Protein AF-A0AAJ6YP68-F1 (afdb_monomer_lite)

Radius of gyration: 29.06 Å; chains: 1; bounding box: 55×63×86 Å

pLDDT: mean 72.39, std 21.54, range [38.94, 98.69]

Foldseek 3Di:
DDDDDPPDDDDDDDPPPPPPPPPDDPPPDDDDDDADPVLVVLLVVVCVVPLDDDPVRLVVSCVVRVHDSVVSVVVSVVVVVVVVVVVVVVVVVVVVVPDDPPDDPPDDDPPDDDDDDPDDDDDPPPVVCPPPPPDDPDVDPPDDDDDDDDDD

InterPro doma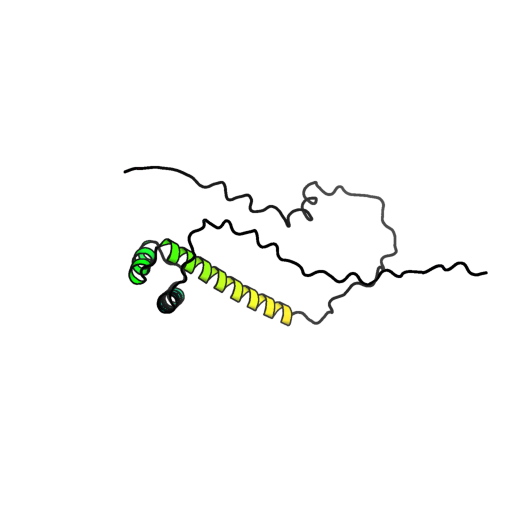ins:
  IPR001356 Homeodomain [PF00046] (29-85)
  IPR001356 Homeodomain [PS50071] (26-86)
  IPR001356 Homeodomain [SM00389] (28-90)
  IPR001356 Homeodomain [cd00086] (29-87)
  IPR009057 Homedomain-like superfamily [SSF46689] (14-87)
  IPR017970 Homeobox, conserved site [PS00027] (61-84)
  IPR020479 Homeodomain, metazoa [PR00024] (50-61)
  IPR020479 Homeodomain, metazoa [PR00024] (65-75)
  IPR020479 Homeodomain, metazoa [PR00024] (75-84)
  IPR050674 Msh Homeobox Transcriptional Regulators [PTHR24338] (11-136)

Structure (mmCIF, N/CA/C/O backbone):
data_AF-A0AAJ6YP68-F1
#
_entry.id   AF-A0AAJ6YP68-F1
#
loop_
_atom_site.group_PDB
_atom_site.id
_atom_site.type_symbol
_atom_site.label_atom_id
_atom_site.label_alt_id
_atom_site.label_comp_id
_atom_site.label_asym_id
_atom_site.label_entity_id
_atom_site.label_seq_id
_atom_site.pdbx_PDB_ins_code
_atom_site.Cartn_x
_atom_site.Cartn_y
_atom_site.Cartn_z
_atom_site.occupancy
_atom_site.B_iso_or_equiv
_atom_site.auth_seq_id
_atom_site.auth_comp_id
_atom_site.auth_asym_id
_atom_site.auth_atom_id
_atom_site.pdbx_PDB_model_num
ATOM 1 N N . MET A 1 1 ? 0.423 39.093 -72.391 1.00 43.16 1 MET A N 1
ATOM 2 C CA . MET A 1 1 ? 0.435 39.705 -71.043 1.00 43.16 1 MET A CA 1
ATOM 3 C C . MET A 1 1 ? 0.175 38.606 -70.026 1.00 43.16 1 MET A C 1
ATOM 5 O O . MET A 1 1 ? -0.447 37.617 -70.391 1.00 43.16 1 MET A O 1
ATOM 9 N N . VAL A 1 2 ? 0.761 38.727 -68.836 1.00 44.59 2 VAL A N 1
ATOM 10 C CA . VAL A 1 2 ? 0.951 37.620 -67.882 1.00 44.59 2 VAL A CA 1
ATOM 11 C C . VAL A 1 2 ? -0.351 37.266 -67.157 1.00 44.59 2 VAL A C 1
ATOM 13 O O . VAL A 1 2 ? -1.115 38.157 -66.795 1.00 44.59 2 VAL A O 1
ATOM 16 N N . ALA A 1 3 ? -0.579 35.970 -66.937 1.00 46.75 3 ALA A N 1
ATOM 17 C CA . ALA A 1 3 ? -1.554 35.470 -65.975 1.00 46.75 3 ALA A CA 1
ATOM 18 C C . ALA A 1 3 ? -0.794 35.004 -64.723 1.00 46.75 3 ALA A C 1
ATOM 20 O O . ALA A 1 3 ? -0.009 34.059 -64.792 1.00 46.75 3 ALA A O 1
ATOM 21 N N . GLU A 1 4 ? -1.006 35.692 -63.602 1.00 51.31 4 GLU A N 1
ATOM 22 C CA . GLU A 1 4 ? -0.366 35.400 -62.316 1.00 51.31 4 GLU A CA 1
ATOM 23 C C . GLU A 1 4 ? -0.901 34.081 -61.732 1.00 51.31 4 GLU A C 1
ATOM 25 O O . GLU A 1 4 ? -2.039 34.005 -61.265 1.00 51.31 4 GLU A O 1
ATOM 30 N N . GLY A 1 5 ? -0.079 33.030 -61.770 1.00 51.31 5 GLY A N 1
ATOM 31 C CA . GLY A 1 5 ? -0.375 31.714 -61.201 1.00 51.31 5 GLY A CA 1
ATOM 32 C C . GLY A 1 5 ? 0.414 31.460 -59.918 1.00 51.31 5 GLY A C 1
ATOM 33 O O . GLY A 1 5 ? 1.434 30.776 -59.954 1.00 51.31 5 GLY A O 1
ATOM 34 N N . GLU A 1 6 ? -0.055 31.999 -58.791 1.00 56.28 6 GLU A N 1
ATOM 35 C CA . GLU A 1 6 ? 0.579 31.850 -57.469 1.00 56.28 6 GLU A CA 1
ATOM 36 C C . GLU A 1 6 ? 0.530 30.381 -56.990 1.00 56.28 6 GLU A C 1
ATOM 38 O O . GLU A 1 6 ? -0.483 29.881 -56.487 1.00 56.28 6 GLU A O 1
ATOM 43 N N . LEU A 1 7 ? 1.638 29.658 -57.178 1.00 57.66 7 LEU A N 1
ATOM 44 C CA . LEU A 1 7 ? 1.792 28.240 -56.840 1.00 57.66 7 LEU A CA 1
ATOM 45 C C . LEU A 1 7 ? 2.073 28.063 -55.338 1.00 57.66 7 LEU A C 1
ATOM 47 O O . LEU A 1 7 ? 3.185 27.764 -54.900 1.00 57.66 7 LEU A O 1
ATOM 51 N N . ARG A 1 8 ? 1.029 28.247 -54.528 1.00 58.38 8 ARG A N 1
ATOM 52 C CA . ARG A 1 8 ? 1.106 28.167 -53.065 1.00 58.38 8 ARG A CA 1
ATOM 53 C C . ARG A 1 8 ? 1.410 26.743 -52.577 1.00 58.38 8 ARG A C 1
ATOM 55 O O . ARG A 1 8 ? 0.517 25.906 -52.454 1.00 58.38 8 ARG A O 1
ATOM 62 N N . LEU A 1 9 ? 2.679 26.490 -52.256 1.00 60.31 9 LEU A N 1
ATOM 63 C CA . LEU A 1 9 ? 3.159 25.221 -51.697 1.00 60.31 9 LEU A CA 1
ATOM 64 C C . LEU A 1 9 ? 2.472 24.877 -50.354 1.00 60.31 9 LEU A C 1
ATOM 66 O O . LEU A 1 9 ? 2.283 25.765 -49.515 1.00 60.31 9 LEU A O 1
ATOM 70 N N . PRO A 1 10 ? 2.145 23.595 -50.091 1.00 58.22 10 PRO A N 1
ATOM 71 C CA . PRO A 1 10 ? 1.645 23.166 -48.790 1.00 58.22 10 PRO A CA 1
ATOM 72 C C . PRO A 1 10 ? 2.776 23.190 -47.751 1.00 58.22 10 PRO A C 1
ATOM 74 O O . PRO A 1 10 ? 3.759 22.458 -47.860 1.00 58.22 10 PRO A O 1
ATOM 77 N N . GLY A 1 11 ? 2.636 24.040 -46.731 1.00 64.50 11 GLY A N 1
ATOM 78 C CA . GLY A 1 11 ? 3.603 24.142 -45.635 1.00 64.50 11 GLY A CA 1
ATOM 79 C C . GLY A 1 11 ? 3.655 22.885 -44.748 1.00 64.50 11 GLY A C 1
ATOM 80 O O . GLY A 1 11 ? 2.694 22.110 -44.713 1.00 64.50 11 GLY A O 1
ATOM 81 N N . PRO A 1 12 ? 4.753 22.675 -43.996 1.00 61.00 12 PRO A N 1
ATOM 82 C CA . PRO A 1 12 ? 4.916 21.502 -43.144 1.00 61.00 12 PRO A CA 1
ATOM 83 C C . PRO A 1 12 ? 3.855 21.465 -42.038 1.00 61.00 12 PRO A C 1
ATOM 85 O O . PRO A 1 12 ? 3.713 22.403 -41.249 1.00 61.00 12 PRO A O 1
ATOM 88 N N . VAL A 1 13 ? 3.118 20.354 -41.964 1.00 62.97 13 VAL A N 1
ATOM 89 C CA . VAL A 1 13 ? 2.100 20.123 -40.932 1.00 62.97 13 VAL A CA 1
ATOM 90 C C . VAL A 1 13 ? 2.794 19.886 -39.593 1.00 62.97 13 VAL A C 1
ATOM 92 O O . VAL A 1 13 ? 3.224 18.776 -39.281 1.00 62.97 13 VAL A O 1
ATOM 95 N N . GLN A 1 14 ? 2.895 20.945 -38.793 1.00 57.09 14 GLN A N 1
ATOM 96 C CA . GLN A 1 14 ? 3.419 20.872 -37.433 1.00 57.09 14 GLN A CA 1
ATOM 97 C C . GLN A 1 14 ? 2.543 19.921 -36.595 1.00 57.09 14 GLN A C 1
ATOM 99 O O . GLN A 1 14 ? 1.331 20.149 -36.504 1.00 57.09 14 GLN A O 1
ATOM 104 N N . PRO A 1 15 ? 3.104 18.878 -35.952 1.00 60.75 15 PRO A N 1
ATOM 105 C CA . PRO A 1 15 ? 2.332 18.014 -35.070 1.00 60.75 15 PRO A CA 1
ATOM 106 C C . PRO A 1 15 ? 1.887 18.823 -33.848 1.00 60.75 15 PRO A C 1
ATOM 108 O O . PRO A 1 15 ? 2.686 19.164 -32.975 1.00 60.75 15 PRO A O 1
ATOM 111 N N . GLY A 1 16 ? 0.596 19.161 -33.808 1.00 61.69 16 GLY A N 1
ATOM 112 C CA . GLY A 1 16 ? 0.006 19.936 -32.719 1.00 61.69 16 GLY A CA 1
ATOM 113 C C . GLY A 1 16 ? 0.208 19.259 -31.356 1.00 61.69 16 GLY A C 1
ATOM 114 O O . GLY A 1 16 ? 0.321 18.031 -31.286 1.00 61.69 16 GLY A O 1
ATOM 115 N N . PRO A 1 17 ? 0.240 20.030 -30.252 1.00 65.06 17 PRO A N 1
ATOM 116 C CA . PRO A 1 17 ? 0.520 19.484 -28.932 1.00 65.06 17 PRO A CA 1
ATOM 117 C C . PRO A 1 17 ? -0.506 18.407 -28.580 1.00 65.06 17 PRO A C 1
ATOM 119 O O . PRO A 1 17 ? -1.698 18.694 -28.442 1.00 65.06 17 PRO A O 1
ATOM 122 N N . VAL A 1 18 ? -0.029 17.170 -28.407 1.00 62.44 18 VAL A N 1
ATOM 123 C CA . VAL A 1 18 ? -0.836 16.025 -27.971 1.00 62.44 18 VAL A CA 1
ATOM 124 C C . VAL A 1 18 ? -1.377 16.304 -26.571 1.00 62.44 18 VAL A C 1
ATOM 126 O O . VAL A 1 18 ? -0.771 15.978 -25.549 1.00 62.44 18 VAL A O 1
ATOM 129 N N . ARG A 1 19 ? -2.553 16.935 -26.513 1.00 59.06 19 ARG A N 1
ATOM 130 C CA . ARG A 1 19 ? -3.332 17.065 -25.287 1.00 59.06 19 ARG A CA 1
ATOM 131 C C . ARG A 1 19 ? -3.780 15.671 -24.881 1.00 59.06 19 ARG A C 1
ATOM 133 O O . ARG A 1 19 ? -4.799 15.180 -25.358 1.00 59.06 19 ARG A O 1
ATOM 140 N N . CYS A 1 20 ? -3.044 15.063 -23.955 1.00 52.28 20 CYS A N 1
ATOM 141 C CA . CYS A 1 20 ? -3.528 13.932 -23.179 1.00 52.28 20 CYS A CA 1
ATOM 142 C C . CYS A 1 20 ? -4.883 14.317 -22.574 1.00 52.28 20 CYS A C 1
ATOM 144 O O . CYS A 1 20 ? -4.945 15.102 -21.625 1.00 52.28 20 CYS A O 1
ATOM 146 N N . THR A 1 21 ? -5.973 13.786 -23.131 1.00 58.62 21 THR A N 1
ATOM 147 C CA . THR A 1 21 ? -7.345 14.032 -22.676 1.00 58.62 21 THR A CA 1
ATOM 148 C C . THR A 1 21 ? -7.604 13.256 -21.385 1.00 58.62 21 THR A C 1
ATOM 150 O O . THR A 1 21 ? -8.394 12.313 -21.322 1.00 58.62 21 THR A O 1
ATOM 153 N N . LEU A 1 22 ? -6.908 13.661 -20.318 1.00 64.19 22 LEU A N 1
ATOM 154 C CA . LEU A 1 22 ? -7.137 13.191 -18.960 1.00 64.19 22 LEU A CA 1
ATOM 155 C C . LEU A 1 22 ? -8.614 13.416 -18.637 1.00 64.19 22 LEU A C 1
ATOM 157 O O . LEU A 1 22 ? -9.076 14.553 -18.529 1.00 64.19 22 LEU A O 1
ATOM 161 N N . ARG A 1 23 ? -9.364 12.309 -18.554 1.00 63.66 23 ARG A N 1
ATOM 162 C CA . ARG A 1 23 ? -10.823 12.319 -18.408 1.00 63.66 23 ARG A CA 1
ATOM 163 C C . ARG A 1 23 ? -11.209 13.251 -17.264 1.00 63.66 23 ARG A C 1
ATOM 165 O O . ARG A 1 23 ? -10.791 13.022 -16.127 1.00 63.66 23 ARG A O 1
ATOM 172 N N . LYS A 1 24 ? -12.003 14.281 -17.582 1.00 60.28 24 LYS A N 1
ATOM 173 C CA . LYS A 1 24 ? -12.420 15.343 -16.656 1.00 60.28 24 LYS A CA 1
ATOM 174 C C . LYS A 1 24 ? -12.905 14.712 -15.351 1.00 60.28 24 LYS A C 1
ATOM 176 O O . LYS A 1 24 ? -13.906 13.995 -15.331 1.00 60.28 24 LYS A O 1
ATOM 181 N N . HIS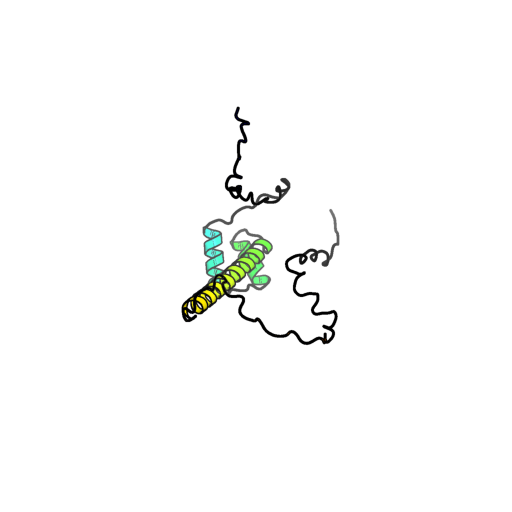 A 1 25 ? -12.134 14.910 -14.283 1.00 62.53 25 HIS A N 1
ATOM 182 C CA . HIS A 1 25 ? -12.364 14.239 -13.010 1.00 62.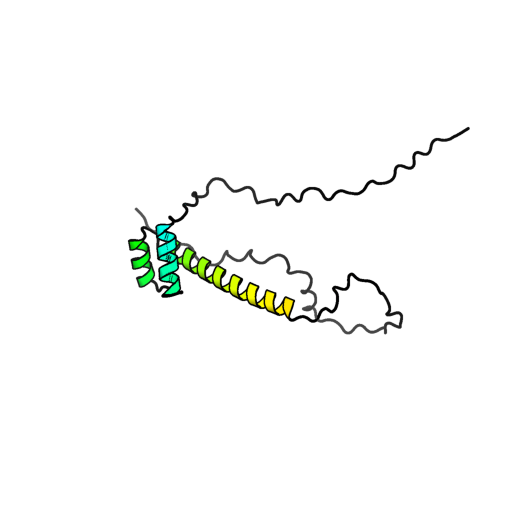53 25 HIS A CA 1
ATOM 183 C C . HIS A 1 25 ? -13.753 14.621 -12.482 1.00 62.53 25 HIS A C 1
ATOM 185 O O . HIS A 1 25 ? -14.040 15.803 -12.308 1.00 62.53 25 HIS A O 1
ATOM 191 N N . LYS A 1 26 ? -14.619 13.632 -12.213 1.00 68.00 26 LYS A N 1
ATOM 192 C CA . LYS A 1 26 ? -15.890 13.872 -11.513 1.00 68.00 26 LYS A CA 1
ATOM 193 C C . LYS A 1 26 ? -15.531 14.441 -10.124 1.00 68.00 26 LYS A C 1
ATOM 195 O O . LYS A 1 26 ? -14.876 13.718 -9.369 1.00 68.00 26 LYS A O 1
ATOM 200 N N . PRO A 1 27 ? -15.912 15.689 -9.782 1.00 65.31 27 PRO A N 1
ATOM 201 C CA . PRO A 1 27 ? -15.351 16.393 -8.622 1.00 65.31 27 PRO A CA 1
ATOM 202 C C . PRO A 1 27 ? -15.766 15.793 -7.270 1.00 65.31 27 PRO A C 1
ATOM 204 O O . PRO A 1 27 ? -15.112 16.040 -6.266 1.00 65.31 27 PRO A O 1
ATOM 207 N N . ASN A 1 28 ? -16.802 14.951 -7.238 1.00 64.31 28 ASN A N 1
ATOM 208 C CA . ASN A 1 28 ? -17.344 14.360 -6.013 1.00 64.31 28 ASN A CA 1
ATOM 209 C C . ASN A 1 28 ? -16.671 13.023 -5.618 1.00 64.31 28 ASN A C 1
ATOM 211 O O . ASN A 1 28 ? -17.338 12.018 -5.368 1.00 64.31 28 ASN A O 1
ATOM 215 N N . ARG A 1 29 ? -15.334 12.968 -5.623 1.00 76.50 29 ARG A N 1
ATOM 216 C CA . ARG A 1 29 ? -14.564 11.856 -5.032 1.00 76.50 29 ARG A CA 1
ATOM 217 C C . ARG A 1 29 ? -13.894 12.354 -3.757 1.00 76.50 29 ARG A C 1
ATOM 219 O O . ARG A 1 29 ? -13.316 13.434 -3.778 1.00 76.50 29 ARG A O 1
ATOM 226 N N . LYS A 1 30 ? -13.931 11.553 -2.680 1.00 74.88 30 LYS A N 1
ATOM 227 C CA . LYS A 1 30 ? -13.207 11.865 -1.435 1.00 74.88 30 LYS A CA 1
ATOM 228 C C . LYS A 1 30 ? -11.746 12.241 -1.769 1.00 74.88 30 LYS A C 1
ATOM 230 O O . LYS A 1 30 ? -11.112 11.483 -2.516 1.00 74.88 30 LYS A O 1
ATOM 235 N N . PRO A 1 31 ? -11.221 13.371 -1.254 1.00 80.06 31 PRO A N 1
ATOM 236 C CA . PRO A 1 31 ? -9.822 13.741 -1.428 1.00 80.06 31 PRO A CA 1
ATOM 237 C C . PRO A 1 31 ? -8.887 12.604 -1.009 1.00 80.06 31 PRO A C 1
ATOM 239 O O . PRO A 1 31 ? -9.165 11.866 -0.064 1.00 80.06 31 PRO A O 1
ATOM 242 N N . ARG A 1 32 ? -7.771 12.445 -1.724 1.00 85.56 32 ARG A N 1
ATOM 243 C CA . ARG A 1 32 ? -6.736 11.477 -1.348 1.00 85.56 32 ARG A CA 1
ATOM 244 C C . ARG A 1 32 ? -5.861 12.087 -0.259 1.00 85.56 32 ARG A C 1
ATOM 246 O O . ARG A 1 32 ? -5.072 12.977 -0.558 1.00 85.56 32 ARG A O 1
ATOM 253 N N . THR A 1 33 ? -5.958 11.574 0.960 1.00 88.88 33 THR A N 1
ATOM 254 C CA . THR A 1 33 ? -5.014 11.908 2.032 1.00 88.88 33 THR A CA 1
ATOM 255 C C . THR A 1 33 ? -3.686 11.175 1.790 1.00 88.88 33 THR A C 1
ATOM 257 O O . THR A 1 33 ? -3.707 9.947 1.649 1.00 88.88 33 THR A O 1
ATOM 260 N N . PRO A 1 34 ? -2.539 11.873 1.701 1.00 93.69 34 PRO A N 1
ATOM 261 C CA . PRO A 1 34 ? -1.230 11.227 1.648 1.00 93.69 34 PRO A CA 1
ATOM 262 C C . PRO A 1 34 ? -0.873 10.611 3.010 1.00 93.69 34 PRO A C 1
ATOM 264 O O . PRO A 1 34 ? -1.324 11.085 4.050 1.00 93.69 34 PRO A O 1
ATOM 267 N N . PHE A 1 35 ? -0.040 9.569 3.007 1.00 96.94 35 PHE A N 1
ATOM 268 C CA . PHE A 1 35 ? 0.564 9.052 4.240 1.00 96.94 35 PHE A CA 1
ATOM 269 C C . PHE A 1 35 ? 1.717 9.955 4.686 1.00 96.94 35 PHE A C 1
ATOM 271 O O . PHE A 1 35 ? 2.420 10.523 3.846 1.00 96.94 35 PHE A O 1
ATOM 278 N N . THR A 1 36 ? 1.928 10.069 5.996 1.00 98.06 36 THR A N 1
ATOM 279 C CA . THR A 1 36 ? 3.050 10.838 6.551 1.00 98.06 36 THR A CA 1
ATOM 280 C C . THR A 1 36 ? 4.382 10.132 6.286 1.00 98.06 36 THR A C 1
ATOM 282 O O . THR A 1 36 ? 4.435 8.915 6.089 1.00 98.06 36 THR A O 1
ATOM 285 N N . THR A 1 37 ? 5.492 10.872 6.328 1.00 97.62 37 THR A N 1
ATOM 286 C CA . THR A 1 37 ? 6.838 10.294 6.173 1.00 97.62 37 THR A CA 1
ATOM 287 C C . THR A 1 37 ? 7.103 9.184 7.195 1.00 97.62 37 THR A C 1
ATOM 289 O O . THR A 1 37 ? 7.624 8.133 6.836 1.00 97.62 37 THR A O 1
ATOM 292 N N . GLN A 1 38 ? 6.683 9.370 8.450 1.00 98.00 38 GLN A N 1
ATOM 293 C CA . GLN A 1 38 ? 6.865 8.383 9.518 1.00 98.00 38 GLN A CA 1
ATOM 294 C C . GLN A 1 38 ? 6.016 7.116 9.290 1.00 98.00 38 GLN A C 1
ATOM 296 O O . GLN A 1 38 ? 6.537 6.013 9.446 1.00 98.00 38 GLN A O 1
ATOM 301 N N . GLN A 1 39 ? 4.778 7.242 8.792 1.00 98.31 39 GLN A N 1
ATOM 302 C CA . GLN A 1 39 ? 3.980 6.088 8.352 1.00 98.31 39 GLN A CA 1
ATOM 303 C C . GLN A 1 39 ? 4.666 5.332 7.202 1.00 98.31 39 GLN A C 1
ATOM 305 O O . GLN A 1 39 ? 4.759 4.105 7.239 1.00 98.31 39 GLN A O 1
ATOM 310 N N . LEU A 1 40 ? 5.177 6.047 6.191 1.00 98.50 40 LEU A N 1
ATOM 311 C CA . LEU A 1 40 ? 5.870 5.450 5.041 1.00 98.50 40 LEU A CA 1
ATOM 312 C C . LEU A 1 40 ? 7.151 4.702 5.442 1.00 98.50 40 LEU A C 1
ATOM 314 O O . LEU A 1 40 ? 7.409 3.623 4.909 1.00 98.50 40 LEU A O 1
ATOM 318 N N . LEU A 1 41 ? 7.928 5.234 6.390 1.00 98.44 41 LEU A N 1
ATOM 319 C CA . LEU A 1 41 ? 9.132 4.580 6.913 1.00 98.44 41 LEU A CA 1
ATOM 320 C C . LEU A 1 41 ? 8.794 3.273 7.644 1.00 98.44 41 LEU A C 1
ATOM 322 O O . LEU A 1 41 ? 9.423 2.248 7.381 1.00 98.44 41 LEU A O 1
ATOM 326 N N . SER A 1 42 ? 7.768 3.279 8.498 1.00 98.38 42 SER A N 1
ATOM 327 C CA . SER A 1 42 ? 7.280 2.076 9.182 1.00 98.38 42 SER A CA 1
ATOM 328 C C . SER A 1 42 ? 6.745 1.025 8.203 1.00 98.38 42 SER A C 1
ATOM 330 O O . SER A 1 42 ? 7.080 -0.154 8.322 1.00 98.38 42 SER A O 1
ATOM 332 N N . LEU A 1 43 ? 5.963 1.444 7.200 1.00 98.69 43 LEU A N 1
ATOM 333 C CA . LEU A 1 43 ? 5.457 0.580 6.126 1.00 98.69 43 LEU A CA 1
ATOM 334 C C . LEU A 1 43 ? 6.605 -0.082 5.341 1.00 98.69 43 LEU A C 1
ATOM 336 O O . LEU A 1 43 ? 6.580 -1.293 5.120 1.00 98.69 43 LEU A O 1
ATOM 340 N N . GLU A 1 44 ? 7.637 0.681 4.970 1.00 98.62 44 GLU A N 1
ATOM 341 C CA . GLU A 1 44 ? 8.809 0.160 4.258 1.00 98.62 44 GLU A CA 1
ATOM 342 C C . GLU A 1 44 ? 9.659 -0.767 5.137 1.00 98.62 44 GLU A C 1
ATOM 344 O O . GLU A 1 44 ? 10.104 -1.810 4.656 1.00 98.62 44 GLU A O 1
ATOM 349 N N . LYS A 1 45 ? 9.841 -0.448 6.427 1.00 98.56 45 LYS A N 1
ATOM 350 C CA . LYS A 1 45 ? 10.516 -1.336 7.386 1.00 98.56 45 LYS A CA 1
ATOM 351 C C . LYS A 1 45 ? 9.797 -2.687 7.463 1.00 98.56 45 LYS A C 1
ATOM 353 O O . LYS A 1 45 ? 10.418 -3.718 7.210 1.00 98.56 45 LYS A O 1
ATOM 358 N N . LYS A 1 46 ? 8.480 -2.684 7.702 1.00 98.38 46 LYS A N 1
ATOM 359 C CA . LYS A 1 46 ? 7.682 -3.918 7.781 1.00 98.38 46 LYS A CA 1
ATOM 360 C C . LYS A 1 46 ? 7.676 -4.693 6.460 1.00 98.38 46 LYS A C 1
ATOM 362 O O . LYS A 1 46 ? 7.679 -5.919 6.475 1.00 98.38 46 LYS A O 1
ATOM 367 N N . PHE A 1 47 ? 7.730 -4.008 5.315 1.00 98.62 47 PHE A N 1
ATOM 368 C CA . PHE A 1 47 ? 7.828 -4.653 4.003 1.00 98.62 47 PHE A CA 1
ATOM 369 C C . PHE A 1 47 ? 9.148 -5.408 3.784 1.00 98.62 47 PHE A C 1
ATOM 371 O O . PHE A 1 47 ? 9.134 -6.467 3.156 1.00 98.62 47 PHE A O 1
ATOM 378 N N . ARG A 1 48 ? 10.271 -4.884 4.302 1.00 98.19 48 ARG A N 1
ATOM 379 C CA . ARG A 1 48 ? 11.579 -5.565 4.263 1.00 98.19 48 ARG A CA 1
ATOM 380 C C . ARG A 1 48 ? 11.584 -6.833 5.117 1.00 98.19 48 ARG A C 1
ATOM 382 O O . ARG A 1 48 ? 12.178 -7.819 4.705 1.00 98.19 48 ARG A O 1
ATOM 389 N N . GLU A 1 49 ? 10.898 -6.809 6.260 1.00 98.06 49 GLU A N 1
ATOM 390 C CA . GLU A 1 49 ? 10.710 -7.983 7.125 1.00 98.06 49 GLU A CA 1
ATOM 391 C C . GLU A 1 49 ? 9.782 -9.027 6.478 1.00 98.06 49 GLU A C 1
ATOM 393 O O . GLU A 1 49 ? 10.095 -10.215 6.459 1.00 98.06 49 GLU A O 1
ATOM 398 N N . LYS A 1 50 ? 8.624 -8.600 5.950 1.00 97.88 50 LYS A N 1
ATOM 399 C CA . LYS A 1 50 ? 7.603 -9.503 5.402 1.00 97.88 50 LYS A CA 1
ATOM 400 C C . LYS A 1 50 ? 6.793 -8.833 4.292 1.00 97.88 50 LYS A C 1
ATOM 402 O O . LYS A 1 50 ? 5.957 -7.969 4.539 1.00 97.88 50 LYS A O 1
ATOM 407 N N . GLN A 1 51 ? 6.954 -9.293 3.051 1.00 97.94 51 GLN A N 1
ATOM 408 C CA . GLN A 1 51 ? 6.272 -8.701 1.886 1.00 97.94 51 GLN A CA 1
ATOM 409 C C . GLN A 1 51 ? 4.754 -8.971 1.819 1.00 97.94 51 GLN A C 1
ATOM 411 O O . GLN A 1 51 ? 4.044 -8.329 1.034 1.00 97.94 51 GLN A O 1
ATOM 416 N N . TYR A 1 52 ? 4.242 -9.914 2.617 1.00 98.38 52 TYR A N 1
ATOM 417 C CA . TYR A 1 52 ? 2.836 -10.325 2.664 1.00 98.38 52 TYR A CA 1
ATOM 418 C C . TYR A 1 52 ? 2.366 -10.446 4.117 1.00 98.38 52 TYR A C 1
ATOM 420 O O . TYR A 1 52 ? 2.821 -11.324 4.845 1.00 98.38 52 TYR A O 1
ATOM 428 N N . LEU A 1 53 ? 1.431 -9.584 4.523 1.00 98.00 53 LEU A N 1
ATOM 429 C CA . LEU A 1 53 ? 0.788 -9.653 5.838 1.00 98.00 53 LEU A CA 1
ATOM 430 C C . LEU A 1 53 ? -0.509 -10.467 5.772 1.00 98.00 53 LEU A C 1
ATOM 432 O O . LEU A 1 53 ? -1.333 -10.252 4.868 1.00 98.00 53 LEU A O 1
ATOM 436 N N . THR A 1 54 ? -0.699 -11.338 6.763 1.00 98.31 54 THR A N 1
ATOM 437 C CA . THR A 1 54 ? -1.964 -12.028 7.072 1.00 98.31 54 THR A CA 1
ATOM 438 C C . THR A 1 54 ? -3.053 -11.029 7.496 1.00 98.31 54 THR A C 1
ATOM 440 O O . THR A 1 54 ? -2.861 -9.815 7.426 1.00 98.31 54 THR A O 1
ATOM 443 N N . ILE A 1 55 ? -4.245 -11.507 7.865 1.00 97.75 55 ILE A N 1
ATOM 444 C CA . ILE A 1 55 ? -5.335 -10.635 8.334 1.00 97.75 55 ILE A CA 1
ATOM 445 C C . ILE A 1 55 ? -4.994 -10.061 9.719 1.00 97.75 55 ILE A C 1
ATOM 447 O O . ILE A 1 55 ? -4.957 -8.844 9.866 1.00 97.75 55 ILE A O 1
ATOM 451 N N . ALA A 1 56 ? -4.626 -10.909 10.686 1.00 98.12 56 ALA A N 1
ATOM 452 C CA . ALA A 1 56 ? -4.281 -10.484 12.047 1.00 98.12 56 ALA A CA 1
ATOM 453 C C . ALA A 1 56 ? -3.124 -9.464 12.084 1.00 98.12 56 ALA A C 1
ATOM 455 O O . ALA A 1 56 ? -3.282 -8.374 12.629 1.00 98.12 56 ALA A O 1
ATOM 456 N N . GLU A 1 57 ? -2.010 -9.755 11.398 1.00 98.31 57 GLU A N 1
ATOM 457 C CA . GLU A 1 57 ? -0.856 -8.837 11.302 1.00 98.31 57 GLU A CA 1
ATOM 458 C C . GLU A 1 57 ? -1.227 -7.475 10.692 1.00 98.31 57 GLU A C 1
ATOM 460 O O . GLU A 1 57 ? -0.587 -6.462 10.968 1.00 98.31 57 GLU A O 1
ATOM 465 N N . ARG A 1 58 ? -2.246 -7.432 9.823 1.00 98.56 58 ARG A N 1
ATOM 466 C CA . ARG A 1 58 ? -2.714 -6.193 9.195 1.00 98.56 58 ARG A CA 1
ATOM 467 C C . ARG A 1 58 ? -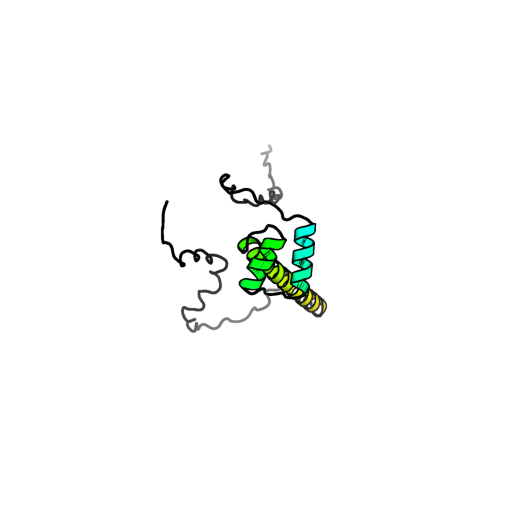3.561 -5.369 10.153 1.00 98.56 58 ARG A C 1
ATOM 469 O O . ARG A 1 58 ? -3.379 -4.156 10.179 1.00 98.56 58 ARG A O 1
ATOM 476 N N . ALA A 1 59 ? -4.447 -6.002 10.919 1.00 98.44 59 ALA A N 1
ATOM 477 C CA . ALA A 1 59 ? -5.261 -5.332 11.928 1.00 98.44 59 ALA A CA 1
ATOM 478 C C . ALA A 1 59 ? -4.364 -4.649 12.978 1.00 98.44 59 ALA A C 1
ATOM 480 O O . ALA A 1 59 ? -4.449 -3.432 13.166 1.00 98.44 59 ALA A O 1
ATOM 481 N N . GLU A 1 60 ? -3.415 -5.397 13.549 1.00 98.44 60 GLU A N 1
ATOM 482 C CA . GLU A 1 60 ? -2.419 -4.902 14.511 1.00 98.44 60 GLU A CA 1
ATOM 483 C C . GLU A 1 60 ? -1.582 -3.742 13.938 1.00 98.44 60 GLU A C 1
ATOM 485 O O . GLU A 1 60 ? -1.511 -2.651 14.512 1.00 98.44 60 GLU A O 1
ATOM 490 N N . PHE A 1 61 ? -0.987 -3.936 12.756 1.00 98.50 61 PHE A N 1
ATOM 491 C CA . PHE A 1 61 ? -0.107 -2.933 12.155 1.00 98.50 61 PHE A CA 1
ATOM 492 C C . PHE A 1 61 ? -0.853 -1.692 11.639 1.00 98.50 61 PHE A C 1
ATOM 494 O O . PHE A 1 61 ? -0.301 -0.595 11.621 1.00 98.50 61 PHE A O 1
ATOM 501 N N . SER A 1 62 ? -2.119 -1.831 11.235 1.00 98.38 62 SER A N 1
ATOM 502 C CA . SER A 1 62 ? -2.945 -0.681 10.851 1.00 98.38 62 SER A CA 1
ATOM 503 C C . SER A 1 62 ? -3.290 0.197 12.060 1.00 98.38 62 SER A C 1
ATOM 505 O O . SER A 1 62 ? -3.201 1.424 11.971 1.00 98.38 62 SER A O 1
ATOM 507 N N . SER A 1 63 ? -3.545 -0.433 13.212 1.00 98.19 63 SER A N 1
ATOM 508 C CA . SER A 1 63 ? -3.856 0.238 14.478 1.00 98.19 63 SER A CA 1
ATOM 509 C C . SER A 1 63 ? -2.689 1.097 14.977 1.00 98.19 63 SER A C 1
ATOM 511 O O . SER A 1 63 ? -2.891 2.262 15.310 1.00 98.19 63 SER A O 1
ATOM 513 N N . SER A 1 64 ? -1.457 0.573 14.943 1.00 98.00 64 SER A N 1
ATOM 514 C CA . SER A 1 64 ? -0.252 1.305 15.382 1.00 98.00 64 SER A CA 1
ATOM 515 C C . SER A 1 64 ? 0.182 2.452 14.455 1.00 98.00 64 SER A C 1
ATOM 517 O O . SER A 1 64 ? 0.974 3.299 14.863 1.00 98.00 64 SER A O 1
ATOM 519 N N . LEU A 1 65 ? -0.343 2.519 13.225 1.00 97.56 65 LEU A N 1
ATOM 520 C CA . LEU A 1 65 ? -0.097 3.620 12.282 1.00 97.56 65 LEU A CA 1
ATOM 521 C C . LEU A 1 65 ? -1.275 4.597 12.146 1.00 97.56 65 LEU A C 1
ATOM 523 O O . LEU A 1 65 ? -1.175 5.547 11.364 1.00 97.56 65 LEU A O 1
ATOM 527 N N . HIS A 1 66 ? -2.383 4.363 12.858 1.00 97.81 66 HIS A N 1
ATOM 528 C CA . HIS A 1 66 ? -3.663 5.060 12.676 1.00 97.81 66 HIS A CA 1
ATOM 529 C C . HIS A 1 66 ? -4.145 5.053 11.211 1.00 97.81 66 HIS A C 1
ATOM 531 O O . HIS A 1 66 ? -4.617 6.056 10.671 1.00 97.81 66 HIS A O 1
ATOM 537 N N . LEU A 1 67 ? -4.003 3.903 10.549 1.00 97.31 67 LEU A N 1
ATOM 538 C CA . LEU A 1 67 ? -4.482 3.650 9.191 1.00 97.31 67 LEU A CA 1
ATOM 539 C C . LEU A 1 67 ? -5.575 2.581 9.212 1.00 97.31 67 LEU A C 1
ATOM 541 O O . LEU A 1 67 ? -5.655 1.766 10.122 1.00 97.31 67 LEU A O 1
ATOM 545 N N . THR A 1 68 ? -6.397 2.530 8.167 1.00 98.06 68 THR A N 1
ATOM 546 C CA . THR A 1 68 ? -7.312 1.398 7.968 1.00 98.06 68 THR A CA 1
ATOM 547 C C . THR A 1 68 ? -6.568 0.181 7.419 1.00 98.06 68 THR A C 1
ATOM 549 O O . THR A 1 68 ? -5.646 0.303 6.605 1.00 98.06 68 THR A O 1
ATOM 552 N N . GLU A 1 69 ? -7.040 -1.017 7.762 1.00 98.19 69 GLU A N 1
ATOM 553 C CA . GLU A 1 69 ? -6.595 -2.273 7.150 1.00 98.19 69 GLU A CA 1
ATOM 554 C C . GLU A 1 69 ? -6.569 -2.215 5.614 1.00 98.19 69 GLU A C 1
ATOM 556 O O . GLU A 1 69 ? -5.622 -2.680 4.976 1.00 98.19 69 GLU A O 1
ATOM 561 N N . THR A 1 70 ? -7.582 -1.596 5.003 1.00 97.75 70 THR A N 1
ATOM 562 C CA . THR A 1 70 ? -7.675 -1.425 3.547 1.00 97.75 70 THR A CA 1
ATOM 563 C C . THR A 1 70 ? -6.555 -0.539 2.996 1.00 97.75 70 THR A C 1
ATOM 565 O O . THR A 1 70 ? -5.979 -0.875 1.960 1.00 97.75 70 THR A O 1
ATOM 568 N N . GLN A 1 71 ? -6.177 0.545 3.683 1.00 97.75 71 GLN A N 1
ATOM 569 C CA . GLN A 1 71 ? -5.026 1.370 3.293 1.00 97.75 71 GLN A CA 1
ATOM 570 C C . GLN A 1 71 ? -3.716 0.575 3.359 1.00 97.75 71 GLN A C 1
ATOM 572 O O . GLN A 1 71 ? -2.948 0.604 2.396 1.00 97.75 71 GLN A O 1
ATOM 577 N N . VAL A 1 72 ? -3.495 -0.201 4.428 1.00 98.38 72 VAL A N 1
ATOM 578 C CA . VAL A 1 72 ? -2.313 -1.074 4.555 1.00 98.38 72 VAL A CA 1
ATOM 579 C C . VAL A 1 72 ? -2.307 -2.146 3.456 1.00 98.38 72 VAL A C 1
ATOM 581 O O . VAL A 1 72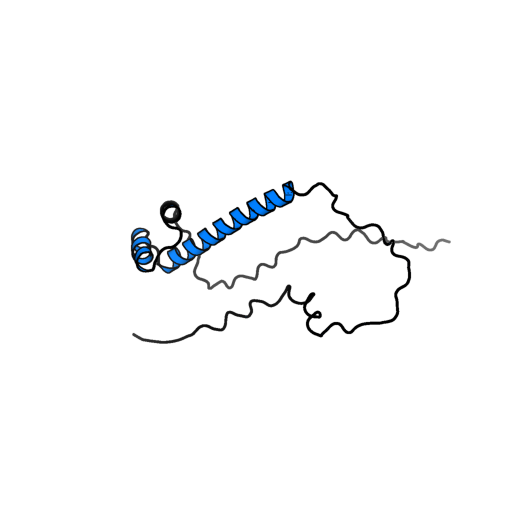 ? -1.297 -2.334 2.779 1.00 98.38 72 VAL A O 1
ATOM 584 N N . LYS A 1 73 ? -3.444 -2.806 3.192 1.00 98.19 73 LYS A N 1
ATOM 585 C CA . LYS A 1 73 ? -3.611 -3.783 2.096 1.00 98.19 73 LYS A CA 1
ATOM 586 C C . LYS A 1 73 ? -3.234 -3.186 0.737 1.00 98.19 73 LYS A C 1
ATOM 588 O O . LYS A 1 73 ? -2.446 -3.794 0.011 1.00 98.19 73 LYS A O 1
ATOM 593 N N . ILE A 1 74 ? -3.761 -2.004 0.410 1.00 98.19 74 ILE A N 1
ATOM 594 C CA . ILE A 1 74 ? -3.494 -1.304 -0.856 1.00 98.19 74 ILE A CA 1
ATOM 595 C C . ILE A 1 74 ? -2.023 -0.883 -0.948 1.00 98.19 74 ILE A C 1
ATOM 597 O O . ILE A 1 74 ? -1.399 -1.084 -1.991 1.00 98.19 74 ILE A O 1
ATOM 601 N N . TRP A 1 75 ? -1.436 -0.347 0.127 1.00 98.44 75 TRP A N 1
ATOM 602 C CA . TRP A 1 75 ? -0.024 0.041 0.134 1.00 98.44 75 TRP A CA 1
ATOM 603 C C . TRP A 1 75 ? 0.887 -1.168 -0.115 1.00 98.44 75 TRP A C 1
ATOM 605 O O . TRP A 1 75 ? 1.725 -1.116 -1.012 1.00 98.44 75 TRP A O 1
ATOM 615 N N . PHE A 1 76 ? 0.662 -2.295 0.570 1.00 98.69 76 PHE A N 1
ATOM 616 C CA . PHE A 1 76 ? 1.435 -3.526 0.360 1.00 98.69 76 PHE A CA 1
ATOM 617 C C . PHE A 1 76 ? 1.272 -4.102 -1.058 1.00 98.69 76 PHE A C 1
ATOM 619 O O . PHE A 1 76 ? 2.250 -4.555 -1.654 1.00 98.69 76 PHE A O 1
ATOM 626 N N . GLN A 1 77 ? 0.065 -4.061 -1.634 1.00 98.56 77 GLN A N 1
ATOM 627 C CA . GLN A 1 77 ? -0.162 -4.450 -3.034 1.00 98.56 77 GLN A CA 1
ATOM 628 C C . GLN A 1 77 ? 0.631 -3.558 -4.004 1.00 98.56 77 GLN A C 1
ATOM 630 O O . GLN A 1 77 ? 1.371 -4.069 -4.848 1.00 98.56 77 GLN A O 1
ATOM 635 N N . ASN A 1 78 ? 0.546 -2.235 -3.840 1.00 98.31 78 ASN A N 1
ATOM 636 C CA . ASN A 1 78 ? 1.293 -1.270 -4.648 1.00 98.31 78 ASN A CA 1
ATOM 637 C C . ASN A 1 78 ? 2.811 -1.439 -4.488 1.00 98.31 78 ASN A C 1
ATOM 639 O O . ASN A 1 78 ? 3.549 -1.364 -5.473 1.00 98.31 78 ASN A O 1
ATOM 643 N N . ARG A 1 79 ? 3.290 -1.716 -3.268 1.00 98.50 79 ARG A N 1
ATOM 644 C CA . ARG A 1 79 ? 4.715 -1.878 -2.968 1.00 98.50 79 ARG A CA 1
ATOM 645 C C . ARG A 1 79 ? 5.321 -3.110 -3.641 1.00 98.50 79 ARG A C 1
ATOM 647 O O . ARG A 1 79 ? 6.417 -2.997 -4.199 1.00 98.50 79 ARG A O 1
ATOM 654 N N . ARG A 1 80 ? 4.596 -4.237 -3.663 1.00 98.50 80 ARG A N 1
ATOM 655 C CA . ARG A 1 80 ? 4.974 -5.441 -4.429 1.00 98.50 80 ARG A CA 1
ATOM 656 C C . ARG A 1 80 ? 4.928 -5.203 -5.935 1.00 98.50 80 ARG A C 1
ATOM 658 O O . ARG A 1 80 ? 5.873 -5.560 -6.630 1.00 98.50 80 ARG A O 1
ATOM 665 N N . ALA A 1 81 ? 3.886 -4.539 -6.439 1.00 98.12 81 ALA A N 1
ATOM 666 C CA . ALA A 1 81 ? 3.792 -4.199 -7.859 1.00 98.12 81 ALA A CA 1
ATOM 667 C C . ALA A 1 81 ? 4.940 -3.279 -8.320 1.00 98.12 81 ALA A C 1
ATOM 669 O O . ALA A 1 81 ? 5.438 -3.433 -9.433 1.00 98.12 81 ALA A O 1
ATOM 670 N N . LYS A 1 82 ? 5.399 -2.349 -7.467 1.00 97.50 82 LYS A N 1
ATOM 671 C CA . LYS A 1 82 ? 6.603 -1.542 -7.727 1.00 97.50 82 LYS A CA 1
ATOM 672 C C . LYS A 1 82 ? 7.873 -2.399 -7.732 1.00 97.50 82 LYS A C 1
ATOM 674 O O . LYS A 1 82 ? 8.679 -2.237 -8.637 1.00 97.50 82 LYS A O 1
ATOM 679 N N . ALA A 1 83 ? 8.039 -3.308 -6.766 1.00 96.44 83 ALA A N 1
ATOM 680 C CA . ALA A 1 83 ? 9.200 -4.203 -6.711 1.00 96.44 83 ALA A CA 1
ATOM 681 C C . ALA A 1 83 ? 9.321 -5.066 -7.981 1.00 96.44 83 ALA A C 1
ATOM 683 O O . ALA A 1 83 ? 10.371 -5.058 -8.615 1.00 96.44 83 ALA A O 1
ATOM 684 N N . LYS A 1 84 ? 8.222 -5.710 -8.407 1.00 97.12 84 LYS A N 1
ATOM 685 C CA . LYS A 1 84 ? 8.179 -6.523 -9.635 1.00 97.12 84 LYS A CA 1
ATOM 686 C C . LYS A 1 84 ? 8.574 -5.715 -10.876 1.00 97.12 84 LYS A C 1
ATOM 688 O O . LYS A 1 84 ? 9.439 -6.146 -11.623 1.00 97.12 84 LYS A O 1
ATOM 693 N N . ARG A 1 85 ? 8.008 -4.513 -11.050 1.00 95.62 85 ARG A N 1
ATOM 694 C CA . ARG A 1 85 ? 8.325 -3.636 -12.194 1.00 95.62 85 ARG A CA 1
ATOM 695 C C . ARG A 1 85 ? 9.787 -3.194 -12.244 1.00 95.62 85 ARG A C 1
ATOM 697 O O . ARG A 1 85 ? 10.322 -3.040 -13.333 1.00 95.62 85 ARG A O 1
ATOM 704 N N . LEU A 1 86 ? 10.417 -2.960 -11.091 1.00 95.00 86 LEU A N 1
ATOM 705 C CA . LEU A 1 86 ? 11.839 -2.602 -11.036 1.00 95.00 86 LEU A CA 1
ATOM 706 C C . LEU A 1 86 ? 12.715 -3.787 -11.461 1.00 95.00 86 LEU A C 1
ATOM 708 O O . LEU A 1 86 ? 13.568 -3.619 -12.324 1.00 95.00 86 LEU A O 1
ATOM 712 N N . GLN A 1 87 ? 12.429 -4.986 -10.945 1.00 92.94 87 GLN A N 1
ATOM 713 C CA . GLN A 1 87 ? 13.117 -6.217 -11.339 1.00 92.94 87 GLN A CA 1
ATOM 714 C C . GLN A 1 87 ? 12.951 -6.517 -12.842 1.00 92.94 87 GLN A C 1
ATOM 716 O O . GLN A 1 87 ? 13.917 -6.845 -13.524 1.00 92.94 87 GLN A O 1
ATOM 721 N N . GLU A 1 88 ? 11.740 -6.363 -13.386 1.00 91.25 88 GLU A N 1
ATOM 722 C CA . GLU A 1 88 ? 11.471 -6.523 -14.823 1.00 91.25 88 GLU A CA 1
ATOM 723 C C . GLU A 1 88 ? 12.252 -5.507 -15.671 1.00 91.25 88 GLU A C 1
ATOM 725 O O . GLU A 1 88 ? 12.832 -5.879 -16.690 1.00 91.25 88 GLU A O 1
ATOM 730 N N . ALA A 1 89 ? 12.325 -4.245 -15.237 1.00 91.44 89 ALA A N 1
ATOM 731 C CA . ALA A 1 89 ? 13.073 -3.202 -15.937 1.00 91.44 89 ALA A CA 1
ATOM 732 C C . ALA A 1 89 ? 14.595 -3.444 -15.933 1.00 91.44 89 ALA A C 1
ATOM 734 O O . ALA A 1 89 ? 15.258 -3.146 -16.925 1.00 91.44 89 ALA A O 1
ATOM 735 N N . GLU A 1 90 ? 15.155 -4.009 -14.859 1.00 89.69 90 GLU A N 1
ATOM 736 C CA . GLU A 1 90 ? 16.568 -4.410 -14.812 1.00 89.69 90 GLU A CA 1
ATOM 737 C C . GLU A 1 90 ? 16.864 -5.569 -15.773 1.00 89.69 90 GLU A C 1
ATOM 739 O O . GLU A 1 90 ? 17.847 -5.513 -16.513 1.00 89.69 90 GLU A O 1
ATOM 744 N N . ILE A 1 91 ? 15.986 -6.577 -15.836 1.00 89.00 91 ILE A N 1
ATOM 745 C CA . ILE A 1 91 ? 16.116 -7.705 -16.774 1.00 89.00 91 ILE A CA 1
ATOM 746 C C . ILE A 1 91 ? 16.029 -7.221 -18.229 1.00 89.00 91 ILE A C 1
ATOM 748 O O . ILE A 1 91 ? 16.845 -7.625 -19.059 1.00 89.00 91 ILE A O 1
ATOM 752 N N . GLU A 1 92 ? 15.087 -6.331 -18.550 1.00 86.06 92 GLU A N 1
ATOM 753 C CA . GLU A 1 92 ? 14.975 -5.757 -19.896 1.00 86.06 92 GLU A CA 1
ATOM 754 C C . GLU A 1 92 ? 16.178 -4.874 -20.250 1.00 86.06 92 GLU A C 1
ATOM 756 O O . GLU A 1 92 ? 16.707 -4.988 -21.355 1.00 86.06 92 GLU A O 1
ATOM 761 N N . LYS A 1 93 ? 16.697 -4.069 -19.311 1.00 84.25 93 LYS A N 1
ATOM 762 C CA . LYS A 1 93 ? 17.947 -3.316 -19.510 1.00 84.25 93 LYS A CA 1
ATOM 763 C C . LYS A 1 93 ? 19.111 -4.254 -19.849 1.00 84.25 93 LYS A C 1
ATOM 765 O O . LYS A 1 93 ? 19.833 -3.989 -20.808 1.00 84.25 93 LYS A O 1
ATOM 770 N N . LEU A 1 94 ? 19.266 -5.353 -19.104 1.00 84.56 94 LEU A N 1
ATOM 771 C CA . LEU A 1 94 ? 20.311 -6.352 -19.348 1.00 84.56 94 LEU A CA 1
ATOM 772 C C . LEU A 1 94 ? 20.150 -7.025 -20.719 1.00 84.56 94 LEU A C 1
ATOM 774 O O . LEU A 1 94 ? 21.128 -7.138 -21.456 1.00 84.56 94 LEU A O 1
ATOM 778 N N . ARG A 1 95 ? 18.923 -7.399 -21.110 1.00 80.94 95 ARG A N 1
ATOM 779 C CA . ARG A 1 95 ? 18.626 -7.945 -22.449 1.00 80.94 95 ARG A CA 1
ATOM 780 C C . ARG A 1 95 ? 18.947 -6.967 -23.573 1.00 80.94 95 ARG A C 1
ATOM 782 O O . ARG A 1 95 ? 19.476 -7.387 -24.597 1.00 80.94 95 ARG A O 1
ATOM 789 N N . LEU A 1 96 ? 18.644 -5.683 -23.394 1.00 76.62 96 LEU A N 1
ATOM 790 C CA . LEU A 1 96 ? 18.966 -4.647 -24.375 1.00 76.62 96 LEU A CA 1
ATOM 791 C C . LEU A 1 96 ? 20.482 -4.450 -24.509 1.00 76.62 96 LEU A C 1
ATOM 793 O O . LEU A 1 96 ? 20.961 -4.338 -25.632 1.00 76.62 96 LEU A O 1
ATOM 797 N N . SER A 1 97 ? 21.245 -4.498 -23.410 1.00 77.62 97 SER A N 1
ATOM 798 C CA . SER A 1 97 ? 22.718 -4.462 -23.465 1.00 77.62 97 SER A CA 1
ATOM 799 C C . SER A 1 97 ? 23.367 -5.753 -23.979 1.00 77.62 97 SER A C 1
ATOM 801 O O . SER A 1 97 ? 24.493 -5.710 -24.459 1.00 77.62 97 SER A O 1
ATOM 803 N N . ALA A 1 98 ? 22.678 -6.896 -23.889 1.00 69.06 98 ALA A N 1
ATOM 804 C CA . ALA A 1 98 ? 23.174 -8.198 -24.343 1.00 69.06 98 ALA A CA 1
ATOM 805 C C . ALA A 1 98 ? 22.809 -8.529 -25.803 1.00 69.06 98 ALA A C 1
ATOM 807 O O . ALA A 1 98 ? 23.181 -9.588 -26.307 1.00 69.06 98 ALA A O 1
ATOM 808 N N . ARG A 1 99 ? 22.080 -7.647 -26.501 1.00 58.62 99 ARG A N 1
ATOM 809 C CA . ARG A 1 99 ? 21.849 -7.766 -27.945 1.00 58.62 99 ARG A CA 1
ATOM 810 C C . ARG A 1 99 ? 23.097 -7.301 -28.707 1.00 58.62 99 ARG A C 1
ATOM 812 O O . ARG A 1 99 ? 23.474 -6.140 -28.553 1.00 58.62 99 ARG A O 1
ATOM 819 N N . PRO A 1 100 ? 23.704 -8.140 -29.569 1.00 57.72 100 PRO A N 1
ATOM 820 C CA . PRO A 1 100 ? 24.701 -7.670 -30.526 1.00 57.72 100 PRO A CA 1
ATOM 821 C C . PRO A 1 100 ? 24.112 -6.548 -31.387 1.00 57.72 100 PRO A C 1
ATOM 823 O O . PRO A 1 100 ? 22.927 -6.592 -31.726 1.00 57.72 100 PRO A O 1
ATOM 826 N N . LEU A 1 101 ? 24.933 -5.557 -31.749 1.00 53.09 101 LEU A N 1
ATOM 827 C CA . LEU A 1 101 ? 24.526 -4.356 -32.490 1.00 53.09 101 LEU A CA 1
ATOM 828 C C . LEU A 1 101 ? 24.193 -4.635 -33.969 1.00 53.09 101 LEU A C 1
ATOM 830 O O . LEU A 1 101 ? 24.785 -4.056 -34.875 1.00 53.09 101 LEU A O 1
ATOM 834 N N . LEU A 1 102 ? 23.196 -5.478 -34.232 1.00 57.09 102 LEU A N 1
ATOM 835 C CA . LEU A 1 102 ? 22.542 -5.548 -35.535 1.00 57.09 102 LEU A CA 1
ATOM 836 C C . LEU A 1 102 ? 21.402 -4.523 -35.573 1.00 57.09 102 LEU A C 1
ATOM 838 O O . LEU A 1 102 ? 20.244 -4.829 -35.309 1.00 57.09 102 LEU A O 1
ATOM 842 N N . HIS A 1 103 ? 21.835 -3.284 -35.822 1.00 54.53 103 HIS A N 1
ATOM 843 C CA . HIS A 1 103 ? 21.160 -2.160 -36.480 1.00 54.53 103 HIS A CA 1
ATOM 844 C C . HIS A 1 103 ? 19.610 -2.189 -36.519 1.00 54.53 103 HIS A C 1
ATOM 846 O O . HIS A 1 103 ? 19.033 -3.066 -37.166 1.00 54.53 103 HIS A O 1
ATOM 852 N N . PRO A 1 104 ? 18.901 -1.189 -35.947 1.00 50.84 104 PRO A N 1
ATOM 853 C CA . PRO A 1 104 ? 17.477 -1.017 -36.209 1.00 50.84 104 PRO A CA 1
ATOM 854 C C . PRO A 1 104 ? 17.295 -0.680 -37.690 1.00 50.84 104 PRO A C 1
ATOM 856 O O . PRO A 1 104 ? 17.554 0.444 -38.115 1.00 50.84 104 PRO A O 1
ATOM 859 N N . SER A 1 105 ? 16.860 -1.660 -38.482 1.00 51.94 105 SER A N 1
ATOM 860 C CA . SER A 1 105 ? 16.524 -1.444 -39.885 1.00 51.94 105 SER A CA 1
ATOM 861 C C . SER A 1 105 ? 15.264 -0.579 -39.971 1.00 51.94 105 SER A C 1
ATOM 863 O O . SER A 1 105 ? 14.138 -1.075 -39.999 1.00 51.94 105 SER A O 1
ATOM 865 N N . PHE A 1 106 ? 15.460 0.741 -40.009 1.00 55.91 106 PHE A N 1
ATOM 866 C CA . PHE A 1 106 ? 14.527 1.619 -40.703 1.00 55.91 106 PHE A CA 1
ATOM 867 C C . PHE A 1 106 ? 14.497 1.156 -42.162 1.00 55.91 106 PHE A C 1
ATOM 869 O O . PHE A 1 106 ? 15.539 1.040 -42.808 1.00 55.91 106 PHE A O 1
ATOM 876 N N . GLY A 1 107 ? 13.310 0.767 -42.625 1.00 57.19 107 GLY A N 1
ATOM 877 C CA . GLY A 1 107 ? 13.183 -0.125 -43.772 1.00 57.19 107 GLY A CA 1
ATOM 878 C C . GLY A 1 107 ? 13.715 0.458 -45.080 1.00 57.19 107 GLY A C 1
ATOM 879 O O . GLY A 1 107 ? 13.400 1.591 -45.435 1.00 57.19 107 GLY A O 1
ATOM 880 N N . SER A 1 108 ? 14.461 -0.358 -45.828 1.00 53.03 108 SER A N 1
ATOM 881 C CA . SER A 1 108 ? 14.695 -0.200 -47.270 1.00 53.03 108 SER A CA 1
ATOM 882 C C . SER A 1 108 ? 15.275 -1.480 -47.874 1.00 53.03 108 SER A C 1
ATOM 884 O O . SER A 1 108 ? 16.489 -1.644 -47.947 1.00 53.03 108 SER A O 1
ATOM 886 N N . SER A 1 109 ? 14.398 -2.386 -48.319 1.00 44.56 109 SER A N 1
ATOM 887 C CA . SER A 1 109 ? 14.503 -3.031 -49.642 1.00 44.56 109 SER A CA 1
ATOM 888 C C . SER A 1 109 ? 13.399 -4.064 -49.852 1.00 44.56 109 SER A C 1
ATOM 890 O O . SER A 1 109 ? 13.466 -5.197 -49.379 1.00 44.56 109 SER A O 1
ATOM 892 N N . LEU A 1 110 ? 12.405 -3.667 -50.645 1.00 54.94 110 LEU A N 1
ATOM 893 C CA . LEU A 1 110 ? 11.601 -4.581 -51.450 1.00 54.94 110 LEU A CA 1
ATOM 894 C C . LEU A 1 110 ? 12.528 -5.302 -52.439 1.00 54.94 110 LEU A C 1
ATOM 896 O O . LEU A 1 110 ? 12.801 -4.769 -53.507 1.00 54.94 110 LEU A O 1
ATOM 900 N N . MET A 1 111 ? 13.016 -6.492 -52.084 1.00 53.72 111 MET A N 1
ATOM 901 C CA . MET A 1 111 ? 13.760 -7.379 -52.992 1.00 53.72 111 MET A CA 1
ATOM 902 C C . MET A 1 111 ? 13.300 -8.835 -52.824 1.00 53.72 111 MET A C 1
ATOM 904 O O . MET A 1 111 ? 14.089 -9.735 -52.557 1.00 53.72 111 MET A O 1
ATOM 908 N N . PHE A 1 112 ? 11.996 -9.064 -53.001 1.00 44.44 112 PHE A N 1
ATOM 909 C CA . PHE A 1 112 ? 11.480 -10.377 -53.397 1.00 44.44 112 PHE A CA 1
ATOM 910 C C . PHE A 1 112 ? 10.556 -10.225 -54.610 1.00 44.44 112 PHE A C 1
ATOM 912 O O . PHE A 1 112 ? 9.338 -10.377 -54.538 1.00 44.44 112 PHE A O 1
ATOM 919 N N . SER A 1 113 ? 11.165 -9.880 -55.745 1.00 44.19 113 SER A N 1
ATOM 920 C CA . SER A 1 113 ? 10.567 -10.132 -57.054 1.00 44.19 113 SER A CA 1
ATOM 921 C C . SER A 1 113 ? 10.683 -11.624 -57.347 1.00 44.19 113 SER A C 1
ATOM 923 O O . SER A 1 113 ? 11.796 -12.121 -57.499 1.00 44.19 113 SER A O 1
ATOM 925 N N . GLY A 1 114 ? 9.559 -12.334 -57.458 1.00 45.41 114 GLY A N 1
ATOM 926 C CA . GLY A 1 114 ? 9.575 -13.725 -57.916 1.00 45.41 114 GLY A CA 1
ATOM 927 C C . GLY A 1 114 ? 8.387 -14.568 -57.465 1.00 45.41 114 GLY A C 1
ATOM 928 O O . GLY A 1 114 ? 8.440 -15.181 -56.411 1.00 45.41 114 GLY A O 1
ATOM 929 N N . VAL A 1 115 ? 7.372 -14.664 -58.331 1.00 50.75 115 VAL A N 1
ATOM 930 C CA . VAL A 1 115 ? 6.415 -15.789 -58.413 1.00 50.75 115 VAL A CA 1
ATOM 931 C C . VAL A 1 115 ? 5.653 -16.128 -57.118 1.00 50.75 115 VAL A C 1
ATOM 933 O O . VAL A 1 115 ? 6.064 -16.958 -56.311 1.00 50.75 115 VAL A O 1
ATOM 936 N N . GLY A 1 116 ? 4.447 -15.570 -56.982 1.00 48.75 116 GLY A N 1
ATOM 937 C CA . GLY A 1 116 ? 3.434 -16.119 -56.076 1.00 48.75 116 GLY A CA 1
ATOM 938 C C . GLY A 1 116 ? 2.730 -17.332 -56.710 1.00 48.75 116 GLY A C 1
ATOM 939 O O . GLY A 1 116 ? 2.259 -17.208 -57.843 1.00 48.75 116 GLY A O 1
ATOM 940 N N . PRO A 1 117 ? 2.619 -18.487 -56.027 1.00 56.53 117 PRO A N 1
ATOM 941 C CA . PRO A 1 117 ? 1.826 -19.614 -56.510 1.00 56.53 117 PRO A CA 1
ATOM 942 C C . PRO A 1 117 ? 0.323 -19.416 -56.210 1.00 56.53 117 PRO A C 1
ATOM 944 O O . PRO A 1 117 ? -0.029 -18.945 -55.124 1.00 56.53 117 PRO A O 1
ATOM 947 N N . PRO A 1 118 ? -0.589 -19.796 -57.126 1.00 54.06 118 PRO A N 1
ATOM 948 C CA . PRO A 1 118 ? -2.024 -19.761 -56.874 1.00 54.06 118 PRO A CA 1
ATOM 949 C C . PRO A 1 118 ? -2.436 -20.974 -56.030 1.00 54.06 118 PRO A C 1
ATOM 951 O O . PRO A 1 118 ? -2.361 -22.115 -56.479 1.00 54.06 118 PRO A O 1
ATOM 954 N N . GLY A 1 119 ? -2.884 -20.735 -54.800 1.00 46.47 119 GLY A N 1
ATOM 955 C CA . GLY A 1 119 ? -3.321 -21.807 -53.909 1.00 46.47 119 GLY A CA 1
ATOM 956 C C . GLY A 1 119 ? -3.394 -21.347 -52.464 1.00 46.47 119 GLY A C 1
ATOM 957 O O . GLY A 1 119 ? -2.435 -21.493 -51.716 1.00 46.47 119 GLY A O 1
ATOM 958 N N . SER A 1 120 ? -4.533 -20.785 -52.066 1.00 59.16 120 SER A N 1
ATOM 959 C CA . SER A 1 120 ? -4.802 -20.443 -50.669 1.00 59.16 120 SER A CA 1
ATOM 960 C C . SER A 1 120 ? -5.233 -21.692 -49.887 1.00 59.16 120 SER A C 1
ATOM 962 O O . SER A 1 120 ? -6.353 -22.159 -50.099 1.00 59.16 120 SER A O 1
ATOM 964 N N . PRO A 1 121 ? -4.436 -22.222 -48.939 1.00 49.56 121 PRO A N 1
ATOM 965 C CA . PRO A 1 121 ? -4.991 -23.051 -47.883 1.00 49.56 121 PRO A CA 1
ATOM 966 C C . PRO A 1 121 ? -5.764 -22.144 -46.918 1.00 49.56 121 PRO A C 1
ATOM 968 O O . PRO A 1 121 ? -5.273 -21.094 -46.497 1.00 49.56 121 PRO A O 1
ATOM 971 N N . ALA A 1 122 ? -6.990 -22.537 -46.580 1.00 59.38 122 ALA A N 1
ATOM 972 C CA . ALA A 1 122 ? -7.842 -21.779 -45.674 1.00 59.38 122 ALA A CA 1
ATOM 973 C C . ALA A 1 122 ? -7.164 -21.575 -44.307 1.00 59.38 122 ALA A C 1
ATOM 975 O O . ALA A 1 122 ? -6.897 -22.535 -43.584 1.00 59.38 122 ALA A O 1
ATOM 976 N N . VAL A 1 123 ? -6.939 -20.316 -43.919 1.00 58.88 123 VAL A N 1
ATOM 977 C CA . VAL A 1 123 ? -6.628 -19.988 -42.523 1.00 58.88 123 VAL A CA 1
ATOM 978 C C . VAL A 1 123 ? -7.885 -20.222 -41.674 1.00 58.88 123 VAL A C 1
ATOM 980 O O . VAL A 1 123 ? -8.931 -19.644 -41.977 1.00 58.88 123 VAL A O 1
ATOM 983 N N . PRO A 1 124 ? -7.831 -21.051 -40.614 1.00 57.12 124 PRO A N 1
ATOM 984 C CA . PRO A 1 124 ? -8.996 -21.299 -39.773 1.00 57.12 124 PRO A CA 1
ATOM 985 C C . PRO A 1 124 ? -9.439 -20.005 -39.063 1.00 57.12 124 PRO A C 1
ATOM 987 O O . PRO A 1 124 ? -8.588 -19.178 -38.706 1.00 57.12 124 PRO A O 1
ATOM 990 N N . PRO A 1 125 ? -10.748 -19.825 -38.785 1.00 55.81 125 PRO A N 1
ATOM 991 C CA . PRO A 1 125 ? -11.345 -18.546 -38.368 1.00 55.81 125 PRO A CA 1
ATOM 992 C C . PRO A 1 125 ? -10.987 -18.079 -36.939 1.00 55.81 125 PRO A C 1
ATOM 994 O O . PRO A 1 125 ? -11.682 -17.250 -36.359 1.00 55.81 125 PRO A O 1
ATOM 997 N N . PHE A 1 126 ? -9.882 -18.568 -36.370 1.00 58.66 126 PHE A N 1
ATOM 998 C CA . PHE A 1 126 ? -9.305 -18.102 -35.106 1.00 58.66 126 PHE A CA 1
ATOM 999 C C . PHE A 1 126 ? -8.046 -17.233 -35.277 1.00 58.66 126 PHE A C 1
ATOM 1001 O O . PHE A 1 126 ? -7.710 -16.471 -34.371 1.00 58.66 126 PHE A O 1
ATOM 1008 N N . ILE A 1 127 ? -7.382 -17.264 -36.442 1.00 51.91 127 ILE A N 1
ATOM 1009 C CA . ILE A 1 127 ? -6.215 -16.399 -36.731 1.00 51.91 127 ILE A CA 1
ATOM 1010 C C . ILE A 1 127 ? -6.640 -14.996 -37.227 1.00 51.91 127 ILE A C 1
ATOM 1012 O O . ILE A 1 127 ? -5.836 -14.068 -37.264 1.00 51.91 127 ILE A O 1
ATOM 1016 N N . ALA A 1 128 ? -7.939 -14.767 -37.452 1.00 46.81 128 ALA A N 1
ATOM 1017 C CA . ALA A 1 128 ? -8.515 -13.433 -37.669 1.00 46.81 128 ALA A CA 1
ATOM 1018 C C . ALA A 1 128 ? -8.565 -12.550 -36.394 1.00 46.81 128 ALA A C 1
ATOM 1020 O O . ALA A 1 128 ? -9.009 -11.405 -36.444 1.00 46.81 128 ALA A O 1
ATOM 1021 N N . ALA A 1 129 ? -8.095 -13.048 -35.242 1.00 49.84 129 ALA A N 1
ATOM 1022 C CA . ALA A 1 129 ? -8.130 -12.348 -33.953 1.00 49.84 129 ALA A CA 1
ATOM 1023 C C . ALA A 1 129 ? -6.781 -11.719 -33.524 1.00 49.84 129 ALA A C 1
ATOM 1025 O O . ALA A 1 129 ? -6.599 -11.403 -32.345 1.00 49.84 129 ALA A O 1
ATOM 1026 N N . ALA A 1 130 ? -5.836 -11.538 -34.458 1.00 51.94 130 ALA A N 1
ATOM 1027 C CA . ALA A 1 130 ? -4.465 -11.078 -34.182 1.00 51.94 130 ALA A CA 1
ATOM 1028 C C . ALA A 1 130 ? -4.190 -9.579 -34.457 1.00 51.94 130 ALA A C 1
ATOM 1030 O O . ALA A 1 130 ? -3.115 -9.096 -34.115 1.00 51.94 130 ALA A O 1
ATOM 1031 N N . MET A 1 131 ? -5.152 -8.823 -35.004 1.00 49.16 131 MET A N 1
ATOM 1032 C CA . MET A 1 131 ? -5.067 -7.352 -35.167 1.00 49.16 131 MET A CA 1
ATOM 1033 C C . MET A 1 131 ? -6.214 -6.592 -34.472 1.00 49.16 131 MET A C 1
ATOM 1035 O O . MET A 1 131 ? -6.382 -5.391 -34.655 1.00 49.16 131 MET A O 1
ATOM 1039 N N . ALA A 1 132 ? -6.994 -7.278 -33.628 1.00 52.84 132 ALA A N 1
ATOM 1040 C CA . ALA A 1 132 ? -8.157 -6.712 -32.945 1.00 52.84 132 ALA A CA 1
ATOM 1041 C C . ALA A 1 132 ? -8.263 -7.191 -31.485 1.00 52.84 132 ALA A C 1
ATOM 1043 O O . ALA A 1 132 ? -9.241 -7.825 -31.102 1.00 52.84 132 ALA A O 1
ATOM 1044 N N . ARG A 1 133 ? -7.241 -6.900 -30.663 1.00 49.16 133 ARG A N 1
ATOM 1045 C CA . ARG A 1 133 ? -7.341 -6.903 -29.182 1.00 49.16 133 ARG A CA 1
ATOM 1046 C C . ARG A 1 133 ? -6.262 -6.067 -28.469 1.00 49.16 133 ARG A C 1
ATOM 1048 O O . ARG A 1 133 ? -5.887 -6.355 -27.339 1.00 49.16 133 ARG A O 1
ATOM 1055 N N . HIS A 1 134 ? -5.834 -4.965 -29.092 1.00 51.72 134 HIS A N 1
ATOM 1056 C CA . HIS A 1 134 ? -5.236 -3.824 -28.374 1.00 51.72 134 HIS A CA 1
ATOM 1057 C C . HIS A 1 134 ? -6.289 -2.748 -28.036 1.00 51.72 134 HIS A C 1
ATOM 1059 O O . HIS A 1 134 ? -6.012 -1.557 -28.015 1.00 51.72 134 HIS A O 1
ATOM 1065 N N . THR A 1 135 ? -7.518 -3.185 -27.755 1.00 49.84 135 THR A N 1
ATOM 1066 C CA . THR A 1 135 ? -8.602 -2.461 -27.074 1.00 49.84 135 THR A CA 1
ATOM 1067 C C . THR A 1 135 ? -9.613 -3.507 -26.561 1.00 49.84 135 THR A C 1
ATOM 1069 O O . THR A 1 135 ? -9.658 -4.624 -27.070 1.00 49.84 135 THR A O 1
ATOM 1072 N N . HIS A 1 136 ? -10.413 -3.154 -25.545 1.00 48.66 136 HIS A N 1
ATOM 1073 C CA . HIS A 1 136 ? -11.485 -3.981 -24.944 1.00 48.66 136 HIS A CA 1
ATOM 1074 C C . HIS A 1 136 ? -11.088 -5.180 -24.049 1.00 48.66 136 HIS A C 1
ATOM 1076 O O . HIS A 1 136 ? -11.641 -6.269 -24.149 1.00 48.66 136 HIS A O 1
ATOM 1082 N N . ALA A 1 137 ? -10.254 -4.911 -23.039 1.00 41.19 137 ALA A N 1
ATOM 1083 C CA . ALA A 1 137 ? -10.363 -5.505 -21.696 1.00 41.19 137 ALA A CA 1
ATOM 1084 C C . ALA A 1 137 ? -9.802 -4.473 -20.691 1.00 41.19 137 ALA A C 1
ATOM 1086 O O . ALA A 1 137 ? -8.603 -4.242 -20.639 1.00 41.19 137 ALA A O 1
ATOM 1087 N N . ALA A 1 138 ? -10.604 -3.691 -19.967 1.00 38.94 138 ALA A N 1
ATOM 1088 C CA . ALA A 1 138 ? -11.480 -4.193 -18.916 1.00 38.94 138 ALA A CA 1
ATOM 1089 C C . ALA A 1 138 ? -12.819 -3.431 -18.818 1.00 38.94 138 ALA A C 1
ATOM 1091 O O . ALA A 1 138 ? -13.024 -2.598 -17.935 1.00 38.94 138 ALA A O 1
ATOM 1092 N N . ALA A 1 139 ? -13.777 -3.808 -19.665 1.00 43.28 139 ALA A N 1
ATOM 1093 C CA . ALA A 1 139 ? -15.197 -3.761 -19.310 1.00 43.28 139 ALA A CA 1
ATOM 1094 C C . ALA A 1 139 ? -15.581 -5.101 -18.645 1.00 43.28 139 ALA A C 1
ATOM 1096 O O . ALA A 1 139 ? -16.424 -5.836 -19.139 1.00 43.28 139 ALA A O 1
ATOM 1097 N N . ALA A 1 140 ? -14.873 -5.455 -17.566 1.00 42.47 140 ALA A N 1
ATOM 1098 C CA . ALA A 1 140 ? -14.987 -6.745 -16.878 1.00 42.47 140 ALA A CA 1
ATOM 1099 C C . ALA A 1 140 ? -14.628 -6.602 -15.385 1.00 42.47 140 ALA A C 1
ATOM 1101 O O . ALA A 1 140 ? -13.709 -7.232 -14.874 1.00 42.47 140 ALA A O 1
ATOM 1102 N N . ALA A 1 141 ? -15.338 -5.707 -14.696 1.00 40.41 141 ALA A N 1
ATOM 1103 C CA . ALA A 1 141 ? -15.367 -5.636 -13.230 1.00 40.41 141 ALA A CA 1
ATOM 1104 C C . ALA A 1 141 ? -16.806 -5.512 -12.688 1.00 40.41 141 ALA A C 1
ATOM 1106 O O . ALA A 1 141 ? -17.018 -5.207 -11.519 1.00 40.41 141 ALA A O 1
ATOM 1107 N N . ALA A 1 142 ? -17.800 -5.776 -13.540 1.00 42.88 142 ALA A N 1
ATOM 1108 C CA . ALA A 1 142 ? -19.166 -6.059 -13.131 1.00 42.88 142 ALA A CA 1
ATOM 1109 C C . ALA A 1 142 ? -19.315 -7.580 -12.987 1.00 42.88 142 ALA A C 1
ATOM 1111 O O . ALA A 1 142 ? -19.894 -8.196 -13.866 1.00 42.88 142 ALA A O 1
ATOM 1112 N N . MET A 1 143 ? -18.709 -8.162 -11.942 1.00 47.84 143 MET A N 1
ATOM 1113 C CA . MET A 1 143 ? -18.993 -9.500 -11.381 1.00 47.84 143 MET A CA 1
ATOM 1114 C C . MET A 1 143 ? -18.244 -9.668 -10.040 1.00 47.84 143 MET A C 1
ATOM 1116 O O . MET A 1 143 ? -17.269 -10.407 -9.974 1.00 47.84 143 MET A O 1
ATOM 1120 N N . PHE A 1 144 ? -18.665 -8.969 -8.976 1.00 48.84 144 PHE A N 1
ATOM 1121 C CA . PHE A 1 144 ? -18.634 -9.524 -7.60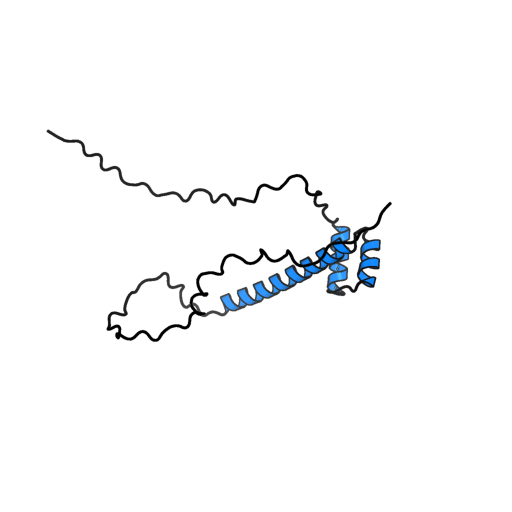7 1.00 48.84 144 PHE A CA 1
ATOM 1122 C C . PHE A 1 144 ? -19.512 -8.701 -6.640 1.00 48.84 144 PHE A C 1
ATOM 1124 O O . PHE A 1 144 ? -19.088 -7.685 -6.101 1.00 48.84 144 PHE A O 1
ATOM 1131 N N . MET A 1 145 ? -20.749 -9.178 -6.474 1.00 39.81 145 MET A N 1
ATOM 1132 C CA . MET A 1 145 ? -21.633 -9.081 -5.297 1.00 39.81 145 MET A CA 1
ATOM 1133 C C . MET A 1 145 ? -21.831 -7.734 -4.564 1.00 39.81 145 MET A C 1
ATOM 1135 O O . MET A 1 145 ? -20.988 -7.253 -3.813 1.00 39.81 145 MET A O 1
ATOM 1139 N N . ALA A 1 146 ? -23.075 -7.260 -4.646 1.00 46.50 146 ALA A N 1
ATOM 1140 C CA . ALA A 1 146 ? -23.836 -6.695 -3.524 1.00 46.50 146 ALA A CA 1
ATOM 1141 C C . ALA A 1 146 ? -25.001 -7.664 -3.185 1.00 46.50 146 ALA A C 1
ATOM 1143 O O . ALA A 1 146 ? -25.236 -8.573 -3.990 1.00 46.50 146 ALA A O 1
ATOM 1144 N N . PRO A 1 147 ? -25.807 -7.453 -2.117 1.00 64.94 147 PRO A N 1
ATOM 1145 C CA . PRO A 1 147 ? -25.595 -6.660 -0.895 1.00 64.94 147 PRO A CA 1
ATOM 1146 C C . PRO A 1 147 ? -25.159 -7.658 0.226 1.00 64.94 147 PRO A C 1
ATOM 1148 O O . PRO A 1 147 ? -24.223 -8.393 -0.098 1.00 64.94 147 PRO A O 1
ATOM 1151 N N . PRO A 1 148 ? -25.733 -7.814 1.457 1.00 55.69 148 PRO A N 1
ATOM 1152 C CA . PRO A 1 148 ? -26.625 -6.980 2.306 1.00 55.69 148 PRO A CA 1
ATOM 1153 C C . PRO A 1 148 ? -25.844 -5.873 3.067 1.00 55.69 148 PRO A C 1
ATOM 1155 O O . PRO A 1 148 ? -24.647 -5.716 2.856 1.00 55.69 148 PRO A O 1
ATOM 1158 N N . GLY A 1 149 ? -26.419 -5.045 3.954 1.00 55.53 149 GLY A N 1
ATOM 1159 C CA . GLY A 1 149 ? -27.838 -4.818 4.273 1.00 55.53 149 GLY A CA 1
ATOM 1160 C C . GLY A 1 149 ? -28.211 -4.958 5.761 1.00 55.53 149 GLY A C 1
ATOM 1161 O O . GLY A 1 149 ? -28.906 -5.911 6.105 1.00 55.53 149 GLY A O 1
ATOM 1162 N N . HIS A 1 150 ? -27.823 -4.005 6.626 1.00 53.94 150 HIS A N 1
ATOM 1163 C CA . HIS A 1 150 ? -28.513 -3.757 7.907 1.00 53.94 150 HIS A CA 1
ATOM 1164 C C . HIS A 1 150 ? -28.399 -2.302 8.412 1.00 53.94 150 HIS A C 1
ATOM 1166 O O . HIS A 1 150 ? -27.497 -1.567 8.015 1.00 53.94 150 HIS A O 1
ATOM 1172 N N . ARG A 1 151 ? -29.392 -1.930 9.233 1.00 42.78 151 ARG A N 1
ATOM 1173 C CA . ARG A 1 151 ? -29.720 -0.616 9.838 1.00 42.78 151 ARG A CA 1
ATOM 1174 C C . ARG A 1 151 ? -28.728 -0.195 10.958 1.00 42.78 151 ARG A C 1
ATOM 1176 O O . ARG A 1 151 ? -27.860 -1.009 11.278 1.00 42.78 151 ARG A O 1
ATOM 1183 N N . PRO A 1 152 ? -28.774 1.034 11.527 1.00 52.47 152 PRO A N 1
ATOM 1184 C CA . PRO A 1 152 ? -29.927 1.639 12.233 1.00 52.47 152 PRO A CA 1
ATOM 1185 C C . PRO A 1 152 ? -30.771 2.628 11.415 1.00 52.47 152 PRO A C 1
ATOM 1187 O O . PRO A 1 152 ? -30.196 3.340 10.566 1.00 52.47 152 PRO A O 1
#

Organism: NCBI:txid326594

Sequence (152 aa):
MVAEGELRLPGPVQPGPVRCTLRKHKPNRKPRTPFTTQQLLSLEKKFREKQYLTIAERAEFSSSLHLTETQVKIWFQNRRAKAKRLQEAEIEKLRLSARPLLHPSFGSSLMFSGVGPPGSPAVPPFIAAAMARHTHAAAAAAMFMAPPGHRP

Secondary structure (DSSP, 8-state):
--------PPPP--------------S-S---PPPPHHHHHHHHHHHHH-SS--HHHHHHHHHHTT--HHHHHHHHHHHHHHHHHHHHHHHHHHHHHTS--------------S---S--PPPPTTGGGSSS-SS---S----S--------